Protein AF-A0A7W5AQ35-F1 (afdb_monomer)

Organism: NCBI:txid113559

Structure (mmCIF, N/CA/C/O backbone):
data_AF-A0A7W5AQ35-F1
#
_entry.id   AF-A0A7W5AQ35-F1
#
loop_
_atom_site.group_PDB
_atom_site.id
_atom_site.type_symbol
_atom_site.label_atom_id
_atom_site.label_alt_id
_atom_site.label_comp_id
_atom_site.label_asym_id
_atom_site.label_entity_id
_atom_site.label_seq_id
_atom_site.pdbx_PDB_ins_code
_atom_site.Cartn_x
_atom_site.Cartn_y
_atom_site.Cartn_z
_atom_site.occupancy
_atom_site.B_iso_or_equiv
_atom_site.auth_seq_id
_atom_site.auth_comp_id
_atom_site.auth_asym_id
_atom_site.auth_atom_id
_atom_site.pdbx_PDB_model_num
ATOM 1 N N . MET A 1 1 ? 8.295 12.477 25.149 1.00 49.22 1 MET A N 1
ATOM 2 C CA . MET A 1 1 ? 7.937 11.387 24.212 1.00 49.22 1 MET A CA 1
ATOM 3 C C . MET A 1 1 ? 7.709 11.991 22.835 1.00 49.22 1 MET A C 1
ATOM 5 O O . MET A 1 1 ? 6.957 12.953 22.740 1.00 49.22 1 MET A O 1
ATOM 9 N N . SER A 1 2 ? 8.396 11.498 21.801 1.00 67.25 2 SER A N 1
ATOM 10 C CA . SER A 1 2 ? 8.180 11.946 20.416 1.00 67.25 2 SER A CA 1
ATOM 11 C C . SER A 1 2 ? 6.892 11.323 19.869 1.00 67.25 2 SER A C 1
ATOM 13 O O . SER A 1 2 ? 6.638 10.146 20.120 1.00 67.25 2 SER A O 1
ATOM 15 N N . LYS A 1 3 ? 6.067 12.097 19.156 1.00 55.38 3 LYS A N 1
ATOM 16 C CA . LYS A 1 3 ? 4.852 11.574 18.511 1.00 55.38 3 LYS A CA 1
ATOM 17 C C . LYS A 1 3 ? 5.233 10.702 17.305 1.00 55.38 3 LYS A C 1
ATOM 19 O O . LYS A 1 3 ? 6.177 11.058 16.593 1.00 55.38 3 LYS A O 1
ATOM 24 N N . PRO A 1 4 ? 4.511 9.600 17.036 1.00 62.34 4 PRO A N 1
ATOM 25 C CA . PRO A 1 4 ? 4.739 8.813 15.832 1.00 62.34 4 PRO A CA 1
ATOM 26 C C . PRO A 1 4 ? 4.488 9.674 14.589 1.00 62.34 4 PRO A C 1
ATOM 28 O O . PRO A 1 4 ? 3.499 10.405 14.512 1.00 62.34 4 PRO A O 1
ATOM 31 N N . ARG A 1 5 ? 5.405 9.596 13.621 1.00 67.75 5 ARG A N 1
ATOM 32 C CA . ARG A 1 5 ? 5.212 10.146 12.278 1.00 67.75 5 ARG A CA 1
ATOM 33 C C . ARG A 1 5 ? 4.729 9.021 11.379 1.00 67.75 5 ARG A C 1
ATOM 35 O O . ARG A 1 5 ? 5.434 8.033 11.205 1.00 67.75 5 ARG A O 1
ATOM 42 N N . PHE A 1 6 ? 3.536 9.184 10.826 1.00 70.25 6 PHE A N 1
ATOM 43 C CA . PHE A 1 6 ? 3.045 8.319 9.765 1.00 70.25 6 PHE A CA 1
ATOM 44 C C . PHE A 1 6 ? 3.705 8.747 8.458 1.00 70.25 6 PHE A 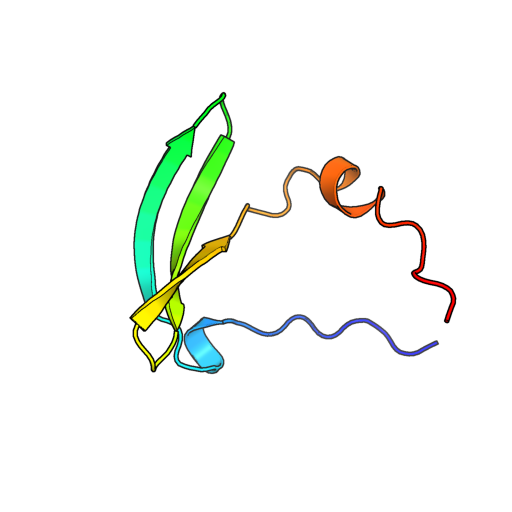C 1
ATOM 46 O O . PHE A 1 6 ? 3.787 9.940 8.167 1.00 70.25 6 PHE A O 1
ATOM 53 N N . VAL A 1 7 ? 4.213 7.776 7.710 1.00 70.44 7 VAL A N 1
ATOM 54 C CA . VAL A 1 7 ? 4.823 7.997 6.400 1.00 70.44 7 VAL A CA 1
ATOM 55 C C . VAL A 1 7 ? 3.970 7.275 5.374 1.00 70.44 7 VAL A C 1
ATOM 57 O O . VAL A 1 7 ? 3.540 6.146 5.607 1.00 70.44 7 VAL A O 1
ATOM 60 N N . ASP A 1 8 ? 3.709 7.948 4.261 1.00 84.19 8 ASP A N 1
ATOM 61 C CA 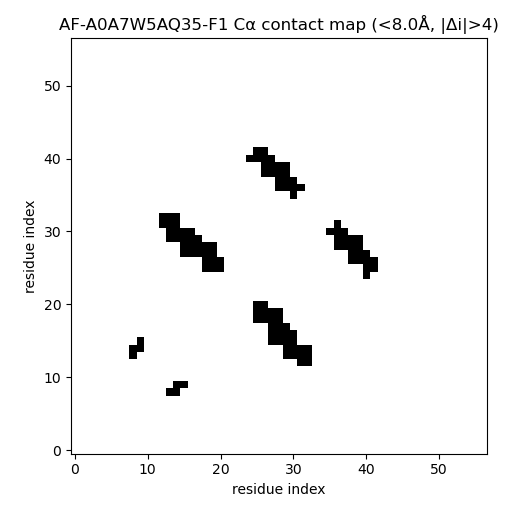. ASP A 1 8 ? 3.032 7.356 3.119 1.00 84.19 8 ASP A CA 1
ATOM 62 C C . ASP A 1 8 ? 4.017 6.482 2.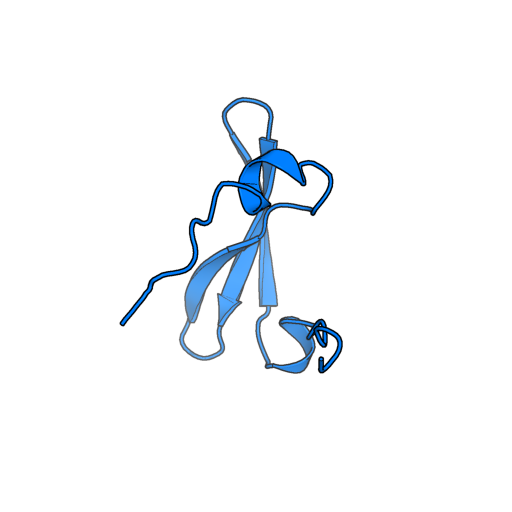333 1.00 84.19 8 ASP A C 1
ATOM 64 O O . ASP A 1 8 ? 5.075 6.955 1.912 1.00 84.19 8 ASP A O 1
ATOM 68 N N . PHE A 1 9 ? 3.676 5.213 2.120 1.00 89.19 9 PHE A N 1
ATOM 69 C CA . PHE A 1 9 ? 4.506 4.297 1.339 1.00 89.19 9 PHE A CA 1
ATOM 70 C C . PHE A 1 9 ? 4.667 4.756 -0.113 1.00 89.19 9 PHE A C 1
ATOM 72 O O . PHE A 1 9 ? 5.735 4.558 -0.689 1.00 89.19 9 PHE A O 1
ATOM 79 N N . GLU A 1 10 ? 3.665 5.423 -0.690 1.00 91.12 10 GLU A N 1
ATOM 80 C CA . GLU A 1 10 ? 3.774 5.958 -2.052 1.00 91.12 10 GLU A CA 1
ATOM 81 C C . GLU A 1 10 ? 4.817 7.079 -2.126 1.00 91.12 10 GLU A C 1
ATOM 83 O O . GLU A 1 10 ? 5.594 7.143 -3.078 1.00 91.12 10 GLU A O 1
ATOM 88 N N . SER A 1 11 ? 4.940 7.889 -1.067 1.00 91.69 11 SER A N 1
ATOM 89 C CA . SER A 1 11 ? 6.004 8.900 -0.957 1.00 91.69 11 SER A CA 1
ATOM 90 C C . SER A 1 11 ? 7.411 8.299 -0.834 1.00 91.69 11 SER A C 1
ATOM 92 O O . SER A 1 11 ? 8.396 8.971 -1.134 1.00 91.69 11 SER A O 1
ATOM 94 N N . LEU A 1 12 ? 7.507 7.026 -0.433 1.00 91.56 12 LEU A N 1
ATOM 95 C CA . LEU A 1 12 ? 8.749 6.249 -0.389 1.00 91.56 12 LEU A CA 1
ATOM 96 C C . LEU A 1 12 ? 9.002 5.455 -1.684 1.00 91.56 12 LEU A C 1
ATOM 98 O O . LEU A 1 12 ? 9.975 4.708 -1.763 1.00 91.56 12 LEU A O 1
ATOM 102 N N . GLY A 1 13 ? 8.147 5.609 -2.699 1.00 94.25 13 GLY A N 1
ATOM 103 C CA . GLY A 1 13 ? 8.284 4.948 -3.997 1.00 94.25 13 GLY A CA 1
ATOM 104 C C . GLY A 1 13 ? 7.572 3.599 -4.112 1.00 94.25 13 GLY A C 1
ATOM 105 O O . GLY A 1 13 ? 7.696 2.949 -5.151 1.00 94.25 13 GLY A O 1
ATOM 106 N N . ALA A 1 14 ? 6.815 3.177 -3.096 1.00 95.50 14 ALA A N 1
ATOM 107 C CA . ALA A 1 14 ? 5.967 1.999 -3.223 1.00 95.50 14 ALA A CA 1
ATOM 108 C C . ALA A 1 14 ? 4.764 2.274 -4.140 1.00 95.50 14 ALA A C 1
ATOM 110 O O . ALA A 1 14 ? 4.305 3.408 -4.277 1.00 95.50 14 ALA A O 1
ATOM 111 N N . LYS A 1 15 ? 4.216 1.224 -4.748 1.00 95.44 15 LYS A N 1
ATOM 112 C CA . LYS A 1 15 ? 3.065 1.307 -5.655 1.00 95.44 15 LYS A CA 1
ATOM 113 C C . LYS A 1 15 ? 1.961 0.371 -5.195 1.00 95.44 15 LYS A C 1
ATOM 115 O O . LYS A 1 15 ? 2.238 -0.767 -4.816 1.00 95.44 15 LYS A O 1
ATOM 120 N N . ARG A 1 16 ? 0.706 0.825 -5.261 1.00 93.38 16 ARG A N 1
ATOM 121 C CA . ARG A 1 16 ? -0.458 -0.060 -5.102 1.00 93.38 16 ARG A CA 1
ATOM 122 C C . ARG A 1 16 ? -0.503 -1.028 -6.282 1.00 93.38 16 ARG A C 1
ATOM 124 O O . ARG A 1 16 ? -0.516 -0.592 -7.430 1.00 93.38 16 ARG A O 1
ATOM 131 N N . TRP A 1 17 ? -0.505 -2.319 -5.982 1.00 92.25 17 TRP A N 1
ATOM 132 C CA . TRP A 1 17 ? -0.526 -3.384 -6.978 1.00 92.25 17 TRP A CA 1
ATOM 133 C C . TRP A 1 17 ? -1.929 -3.961 -7.145 1.00 92.25 17 TRP A C 1
ATOM 135 O O . TRP A 1 17 ? -2.452 -4.001 -8.253 1.00 92.25 17 TRP A O 1
ATOM 145 N N . ASP A 1 18 ? -2.551 -4.364 -6.038 1.00 93.69 18 ASP A N 1
ATOM 146 C CA . ASP A 1 18 ? -3.856 -5.022 -6.046 1.00 93.69 18 ASP A CA 1
ATOM 147 C C . ASP A 1 18 ? -4.615 -4.740 -4.744 1.00 93.69 18 ASP A C 1
ATOM 149 O O . ASP A 1 18 ? -4.021 -4.373 -3.724 1.00 93.69 18 ASP A O 1
ATOM 153 N N . ARG A 1 19 ? -5.935 -4.920 -4.766 1.00 92.06 19 ARG A N 1
ATOM 154 C CA . ARG A 1 19 ? -6.782 -4.895 -3.576 1.00 92.06 19 ARG A CA 1
ATOM 155 C C . ARG A 1 19 ? -7.397 -6.270 -3.392 1.00 92.06 19 ARG A C 1
ATOM 157 O O . ARG A 1 19 ? -8.177 -6.721 -4.224 1.00 92.06 19 ARG A O 1
ATOM 164 N N . GLN A 1 20 ? -7.098 -6.895 -2.262 1.00 91.19 20 GLN A N 1
ATOM 165 C CA . GLN A 1 20 ? -7.550 -8.249 -1.973 1.00 91.19 20 GLN A CA 1
ATOM 166 C C . GLN A 1 20 ? -8.377 -8.309 -0.698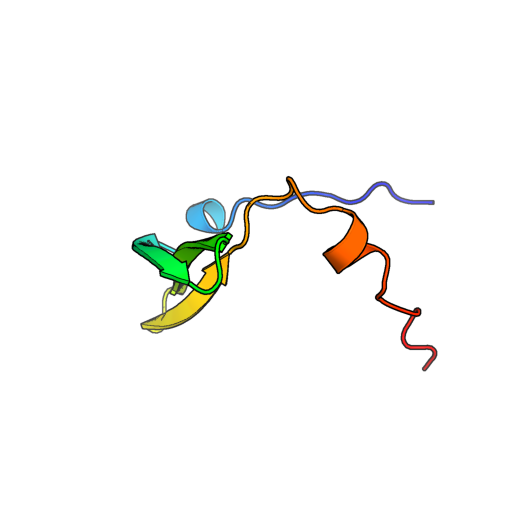 1.00 91.19 20 GLN A C 1
ATOM 168 O O . GLN A 1 20 ? -8.286 -7.447 0.178 1.00 91.19 20 GLN A O 1
ATOM 173 N N . GLN A 1 21 ? -9.182 -9.366 -0.616 1.00 89.94 21 GLN A N 1
ATOM 174 C CA . GLN A 1 21 ? -9.988 -9.696 0.544 1.00 89.94 21 GLN A CA 1
ATOM 175 C C . GLN A 1 21 ? -9.670 -11.124 0.984 1.00 89.94 21 GLN A C 1
ATOM 177 O O . GLN A 1 21 ? -9.708 -12.060 0.187 1.00 89.94 21 GLN A O 1
ATOM 182 N N . THR A 1 22 ? -9.343 -11.326 2.259 1.00 83.06 22 THR A N 1
ATOM 183 C CA . THR A 1 22 ? -9.096 -12.665 2.814 1.00 83.06 22 THR A CA 1
ATOM 184 C C . THR A 1 22 ? -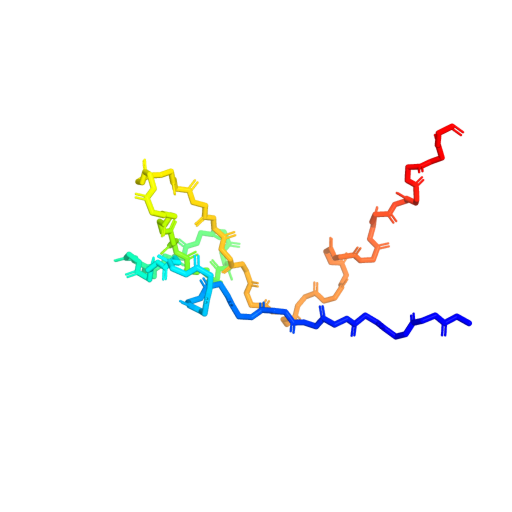9.555 -12.729 4.260 1.00 83.06 22 THR A C 1
ATOM 186 O O . THR A 1 22 ? -9.265 -11.839 5.055 1.00 83.06 22 THR A O 1
ATOM 189 N N . ARG A 1 23 ? -10.277 -13.803 4.614 1.00 82.31 23 ARG A N 1
ATOM 190 C CA . ARG A 1 23 ? -10.802 -14.038 5.976 1.00 82.31 23 ARG A CA 1
ATOM 191 C C . ARG A 1 23 ? -11.620 -12.857 6.530 1.00 82.31 23 ARG A C 1
ATOM 193 O O . ARG A 1 23 ? -11.605 -12.612 7.729 1.00 82.31 23 ARG A O 1
ATOM 200 N N . GLY A 1 24 ? -12.325 -12.138 5.652 1.00 81.94 24 GLY A N 1
ATOM 201 C CA . GLY A 1 24 ? -13.144 -10.975 6.012 1.00 81.94 24 GLY A CA 1
ATOM 202 C C . GLY A 1 24 ? -12.377 -9.655 6.147 1.00 81.94 24 GLY A C 1
ATOM 203 O O . GLY A 1 24 ? -12.984 -8.658 6.524 1.00 81.94 24 GLY A O 1
ATOM 204 N N . PHE A 1 25 ? -11.079 -9.626 5.830 1.00 79.75 25 PHE A N 1
ATOM 205 C CA . PHE A 1 25 ? -10.258 -8.416 5.864 1.00 79.75 25 PHE A CA 1
ATOM 206 C C . PHE A 1 25 ? -9.891 -7.961 4.457 1.00 79.75 25 PHE A C 1
ATOM 208 O O . PHE A 1 25 ? -9.373 -8.753 3.667 1.00 79.75 25 PHE A O 1
ATOM 215 N N . ASP A 1 26 ? -10.111 -6.677 4.185 1.00 86.81 26 ASP A N 1
ATOM 216 C CA . ASP A 1 26 ? -9.644 -6.004 2.977 1.00 86.81 26 ASP A CA 1
ATOM 217 C C . ASP A 1 26 ? -8.248 -5.414 3.215 1.00 86.81 26 ASP A C 1
ATOM 219 O O . ASP A 1 26 ? -8.004 -4.740 4.222 1.00 86.81 26 ASP A O 1
ATOM 223 N N . PHE A 1 27 ? -7.333 -5.624 2.271 1.00 88.50 27 PHE A N 1
ATOM 224 C CA . PHE A 1 27 ? -5.995 -5.039 2.312 1.00 88.50 27 PHE A CA 1
ATOM 225 C C . PHE A 1 27 ? -5.493 -4.665 0.918 1.00 88.50 27 PHE A C 1
ATOM 227 O O . PHE A 1 27 ? -5.935 -5.193 -0.106 1.00 88.50 27 PHE A O 1
ATOM 234 N N . TRP A 1 28 ? -4.546 -3.730 0.893 1.00 91.38 28 TRP A N 1
ATOM 235 C CA . TRP A 1 28 ? -3.800 -3.386 -0.311 1.00 91.38 28 TRP A CA 1
ATOM 236 C C . TRP A 1 28 ? -2.548 -4.246 -0.401 1.00 91.38 28 TRP A C 1
ATOM 238 O O . TRP A 1 28 ? -1.776 -4.300 0.553 1.00 91.38 28 TRP A O 1
ATOM 248 N N . VAL A 1 29 ? -2.316 -4.869 -1.550 1.00 92.75 29 VAL A N 1
ATOM 249 C CA . VAL A 1 29 ? -1.000 -5.390 -1.918 1.00 92.75 29 VAL A CA 1
ATOM 250 C C . VAL A 1 29 ? -0.219 -4.235 -2.528 1.00 92.75 29 VAL A C 1
ATOM 252 O O . VAL A 1 29 ? -0.695 -3.566 -3.450 1.00 92.75 29 VAL A O 1
ATOM 255 N N . MET A 1 30 ? 0.966 -3.973 -1.996 1.00 95.31 30 MET A N 1
ATOM 256 C CA . MET A 1 30 ? 1.880 -2.953 -2.486 1.00 95.31 30 MET A CA 1
ATOM 257 C C . MET A 1 30 ? 3.208 -3.590 -2.882 1.00 95.31 30 MET A C 1
ATOM 259 O O . MET A 1 30 ? 3.603 -4.617 -2.330 1.00 95.31 30 MET A O 1
ATOM 263 N N . ARG A 1 31 ? 3.889 -2.958 -3.837 1.00 97.31 31 ARG A N 1
ATOM 264 C CA . ARG A 1 31 ? 5.257 -3.294 -4.236 1.00 97.31 31 ARG A CA 1
ATOM 265 C C . ARG A 1 31 ? 6.194 -2.151 -3.916 1.00 97.31 31 ARG A C 1
ATOM 267 O O . ARG A 1 31 ? 5.847 -0.998 -4.168 1.00 97.31 31 ARG A O 1
ATOM 274 N N . ASP A 1 32 ? 7.354 -2.462 -3.359 1.00 95.44 32 ASP A N 1
ATOM 275 C CA . ASP A 1 32 ? 8.426 -1.484 -3.194 1.00 95.44 32 ASP A CA 1
ATOM 276 C C . ASP A 1 32 ? 9.175 -1.245 -4.531 1.00 95.44 32 ASP A C 1
ATOM 278 O O . ASP A 1 32 ? 8.875 -1.894 -5.538 1.00 95.44 32 ASP A O 1
ATOM 282 N N . PRO A 1 33 ? 10.140 -0.309 -4.589 1.00 96.69 33 PRO A N 1
ATOM 283 C CA . PRO A 1 33 ? 10.920 -0.055 -5.803 1.00 96.69 33 PRO A CA 1
ATOM 284 C C . PRO A 1 33 ? 11.746 -1.241 -6.329 1.00 96.69 33 PRO A C 1
ATOM 286 O O . PRO A 1 33 ? 12.243 -1.167 -7.452 1.00 96.69 33 PRO A O 1
ATOM 289 N N . TRP A 1 34 ? 11.911 -2.303 -5.539 1.00 96.31 34 TRP A N 1
ATOM 290 C CA . TRP A 1 34 ? 12.615 -3.536 -5.897 1.00 96.31 34 TRP A CA 1
ATOM 291 C C . TRP A 1 34 ? 11.651 -4.699 -6.175 1.00 96.31 34 TRP A C 1
ATOM 293 O O . TRP A 1 34 ? 12.081 -5.850 -6.207 1.00 96.31 34 TRP A O 1
ATOM 303 N N . ASP A 1 35 ? 10.364 -4.401 -6.383 1.00 93.75 35 ASP A N 1
ATOM 304 C CA . ASP A 1 35 ? 9.289 -5.366 -6.628 1.00 93.75 35 ASP A CA 1
ATOM 305 C C . ASP A 1 35 ? 9.053 -6.367 -5.477 1.00 93.75 35 ASP A C 1
ATOM 307 O O . ASP A 1 35 ? 8.401 -7.395 -5.672 1.00 93.75 35 ASP A O 1
ATOM 311 N N . ASN A 1 36 ? 9.499 -6.062 -4.251 1.00 95.44 36 ASN A N 1
ATOM 312 C CA . ASN A 1 36 ? 9.102 -6.852 -3.086 1.00 95.44 36 ASN A CA 1
ATOM 313 C C . ASN A 1 36 ? 7.638 -6.569 -2.740 1.00 95.44 36 ASN A C 1
ATOM 315 O O . ASN A 1 36 ? 7.223 -5.411 -2.644 1.00 95.44 36 ASN A O 1
ATOM 319 N N . GLU A 1 37 ? 6.867 -7.627 -2.496 1.00 94.56 37 GLU A N 1
ATOM 320 C CA . GLU A 1 37 ? 5.441 -7.531 -2.185 1.00 94.56 37 GLU A CA 1
ATOM 321 C C . GLU A 1 37 ? 5.179 -7.482 -0.677 1.00 94.56 37 GLU A C 1
ATOM 323 O O . GLU A 1 37 ? 5.710 -8.275 0.103 1.00 94.56 37 GLU A O 1
ATO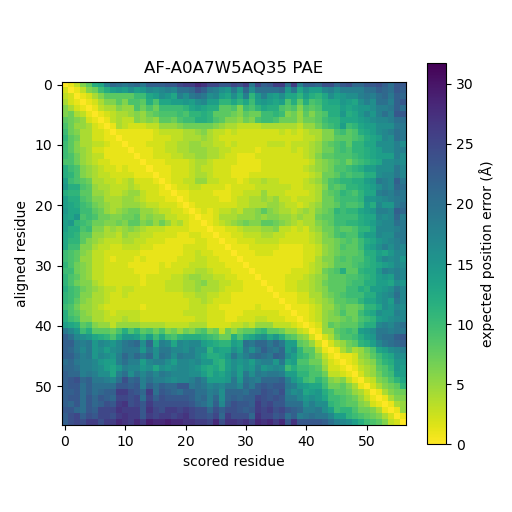M 328 N N . PHE A 1 38 ? 4.302 -6.568 -0.263 1.00 92.69 38 PHE A N 1
ATOM 329 C CA . PHE A 1 38 ? 3.815 -6.479 1.110 1.00 92.69 38 PHE A CA 1
ATOM 330 C C . PHE A 1 38 ? 2.338 -6.080 1.160 1.00 92.69 38 PHE A C 1
ATOM 332 O O . PHE A 1 38 ? 1.806 -5.455 0.245 1.00 92.69 38 PHE A O 1
ATOM 339 N N . CYS A 1 39 ? 1.660 -6.448 2.249 1.00 90.50 39 CYS A N 1
ATOM 340 C CA . CYS A 1 39 ? 0.238 -6.171 2.450 1.00 90.50 39 CYS A CA 1
ATOM 341 C C . CYS A 1 39 ? 0.040 -5.049 3.476 1.00 90.50 39 CYS A C 1
ATOM 343 O O . CYS A 1 39 ? 0.582 -5.111 4.581 1.00 90.50 39 CYS A O 1
ATOM 345 N N . VAL A 1 40 ? -0.783 -4.056 3.142 1.00 86.38 40 VAL A N 1
ATOM 346 C CA . VAL A 1 40 ? -1.181 -2.966 4.038 1.00 86.38 40 VAL A CA 1
ATOM 347 C C . VAL A 1 40 ? -2.645 -3.137 4.424 1.00 86.38 40 VAL A C 1
ATOM 349 O O . VAL A 1 40 ? -3.555 -2.929 3.618 1.00 86.38 40 VAL A O 1
ATOM 352 N N . LEU A 1 41 ? -2.863 -3.502 5.686 1.00 83.00 41 LEU A N 1
ATOM 353 C CA . LEU A 1 41 ? -4.178 -3.505 6.323 1.00 83.00 41 LEU A CA 1
ATOM 354 C C . LEU A 1 41 ? -4.574 -2.068 6.678 1.00 83.00 41 LEU A C 1
ATOM 356 O O . LEU A 1 41 ? -3.785 -1.328 7.268 1.00 83.00 41 LEU A O 1
ATOM 360 N N . GLN A 1 42 ? -5.800 -1.669 6.337 1.00 69.25 42 GLN A N 1
ATOM 361 C CA . GLN A 1 42 ? -6.332 -0.384 6.786 1.00 69.25 42 GLN A CA 1
ATOM 362 C C . GLN A 1 42 ? -6.531 -0.414 8.310 1.00 69.25 42 GLN A C 1
ATOM 364 O O . GLN A 1 42 ? -7.004 -1.402 8.868 1.00 69.25 42 GLN A O 1
ATOM 369 N N . THR A 1 43 ? -6.158 0.672 8.988 1.00 62.97 43 THR A N 1
ATOM 370 C CA . THR A 1 43 ? -6.056 0.837 10.454 1.00 62.97 43 THR A CA 1
ATOM 371 C C . THR A 1 43 ? -7.385 0.794 11.223 1.00 62.97 43 THR A C 1
ATOM 373 O O . THR A 1 43 ? -7.455 1.257 12.358 1.00 62.97 43 THR A O 1
ATOM 376 N N . VAL A 1 44 ? -8.440 0.207 10.658 1.00 57.16 44 VAL A N 1
ATOM 377 C CA . VAL A 1 44 ? -9.742 0.044 11.327 1.00 57.16 44 VAL A CA 1
ATOM 378 C C . VAL A 1 44 ? -9.728 -1.014 12.440 1.00 57.16 44 VAL A C 1
ATOM 380 O O . VAL A 1 44 ? -10.731 -1.173 13.123 1.00 57.16 44 VAL A O 1
ATOM 383 N N . PHE A 1 45 ? -8.592 -1.689 12.651 1.00 61.22 45 PHE A N 1
ATOM 384 C CA . PHE A 1 45 ? -8.412 -2.750 13.649 1.00 61.22 45 PHE A CA 1
ATOM 385 C C . PHE A 1 45 ? -7.237 -2.441 14.600 1.00 61.22 45 PHE A C 1
ATOM 387 O O . PHE A 1 45 ? -6.200 -3.117 14.548 1.00 61.22 45 PHE A O 1
ATOM 394 N N . PRO A 1 46 ? -7.327 -1.384 15.433 1.00 56.97 46 PRO A N 1
ATOM 395 C CA . PRO A 1 46 ? -6.285 -1.033 16.404 1.00 56.97 46 PRO A CA 1
ATOM 396 C C . PRO A 1 46 ? -5.900 -2.202 17.332 1.00 56.97 46 PRO A C 1
ATOM 398 O O . PRO A 1 46 ? -4.737 -2.325 17.711 1.00 56.97 46 PRO A O 1
ATOM 401 N N . GLU A 1 47 ? -6.808 -3.142 17.596 1.00 59.62 47 GLU A N 1
ATOM 402 C CA . GLU A 1 47 ? -6.569 -4.352 1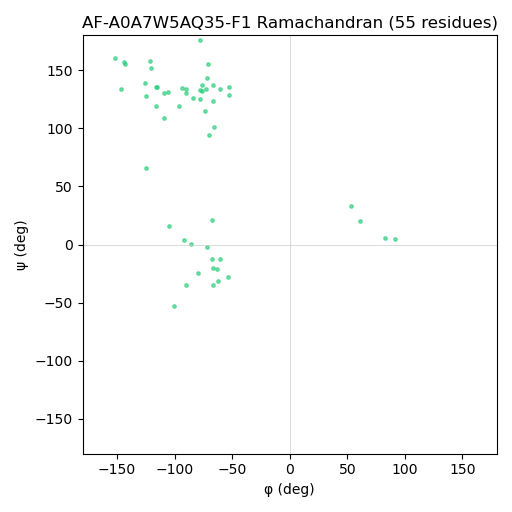8.390 1.00 59.62 47 GLU A CA 1
ATOM 403 C C . GLU A 1 47 ? -5.537 -5.325 17.787 1.00 59.62 47 GLU A C 1
ATOM 405 O O . GLU A 1 47 ? -4.959 -6.143 18.511 1.00 59.62 47 GLU A O 1
ATOM 410 N N . LEU A 1 48 ? -5.281 -5.248 16.475 1.00 57.88 48 LEU A N 1
ATOM 411 C CA . LEU A 1 48 ? -4.216 -6.011 15.815 1.00 57.88 48 LEU A CA 1
ATOM 412 C C . LEU A 1 48 ? -2.839 -5.359 16.009 1.00 57.88 48 LEU A C 1
ATOM 414 O O . LEU A 1 48 ? -1.820 -6.049 15.959 1.00 57.88 48 LEU A O 1
ATOM 418 N N . LEU A 1 49 ? -2.804 -4.047 16.258 1.00 58.59 49 LEU A N 1
ATOM 419 C CA . LEU A 1 49 ? -1.585 -3.274 16.504 1.00 58.59 49 LEU A CA 1
ATOM 420 C C . LEU A 1 49 ? -1.220 -3.239 17.997 1.00 58.59 49 LEU A C 1
ATOM 422 O O . LEU A 1 49 ? -0.039 -3.334 18.333 1.00 58.59 49 LEU A O 1
ATOM 426 N N . ASP A 1 50 ? -2.219 -3.210 18.885 1.00 56.00 50 ASP A N 1
ATOM 427 C CA . ASP A 1 50 ? -2.058 -3.145 20.348 1.00 56.00 50 ASP A CA 1
ATOM 428 C C . ASP A 1 50 ? -1.444 -4.409 20.977 1.00 56.00 50 ASP A C 1
ATOM 430 O O . ASP A 1 50 ? -1.006 -4.394 22.128 1.00 56.00 50 ASP A O 1
ATOM 434 N N . LYS A 1 51 ? -1.352 -5.520 20.233 1.00 56.84 51 LYS A N 1
ATOM 435 C CA . LYS A 1 51 ? -0.709 -6.756 20.718 1.00 56.84 51 LYS A CA 1
ATOM 436 C C . LYS A 1 51 ? 0.804 -6.808 20.514 1.00 56.84 51 LYS A C 1
ATOM 438 O O . LYS A 1 51 ? 1.426 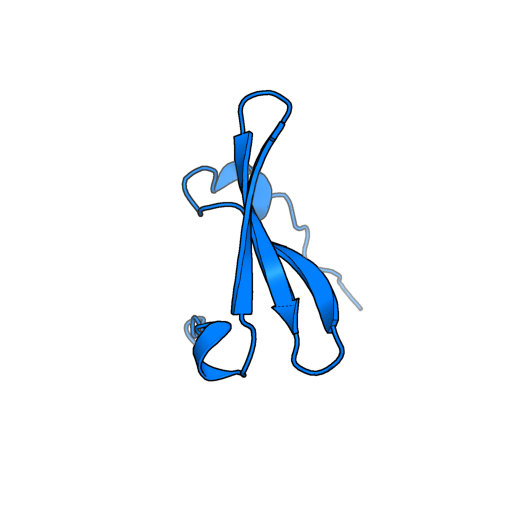-7.795 20.918 1.00 56.84 51 LYS A O 1
ATOM 443 N N . ARG A 1 52 ? 1.433 -5.775 19.940 1.00 54.41 52 ARG A N 1
ATOM 444 C CA . ARG A 1 52 ? 2.898 -5.671 19.970 1.00 54.41 52 ARG A CA 1
ATOM 445 C C . ARG A 1 52 ? 3.344 -5.359 21.397 1.00 54.41 52 ARG A C 1
ATOM 447 O O . ARG A 1 52 ? 3.423 -4.201 21.795 1.00 54.41 52 ARG A O 1
ATOM 454 N N . LYS A 1 53 ? 3.677 -6.406 22.164 1.00 59.41 53 LYS A N 1
ATOM 455 C CA . LYS A 1 53 ? 4.568 -6.236 23.317 1.00 59.41 53 LYS A CA 1
ATOM 456 C C . LYS A 1 53 ? 5.825 -5.518 22.814 1.00 59.41 53 LYS A C 1
ATOM 458 O O . LYS A 1 53 ? 6.313 -5.892 21.742 1.00 59.41 53 LYS A O 1
ATOM 463 N N . PRO A 1 54 ? 6.335 -4.505 23.531 1.00 57.34 54 PRO A N 1
ATOM 464 C CA . PRO A 1 54 ? 7.626 -3.933 23.190 1.00 57.34 54 PRO A CA 1
ATOM 465 C C . PRO A 1 54 ? 8.635 -5.080 23.115 1.00 57.34 54 PRO A C 1
ATOM 467 O O . PRO A 1 54 ? 8.687 -5.927 24.011 1.00 57.34 54 PRO A O 1
ATOM 470 N N . ILE A 1 55 ? 9.369 -5.149 22.006 1.00 62.16 55 ILE A N 1
ATOM 471 C CA . ILE A 1 55 ? 10.585 -5.952 21.951 1.00 62.16 55 ILE A CA 1
ATOM 472 C C . ILE A 1 55 ? 11.522 -5.243 22.924 1.00 62.16 55 ILE A C 1
ATOM 474 O O . ILE A 1 55 ? 12.005 -4.153 22.630 1.00 62.16 55 ILE A O 1
ATOM 478 N N . ASN A 1 56 ? 11.649 -5.788 24.130 1.00 51.44 56 ASN A N 1
ATOM 479 C CA . ASN A 1 56 ? 12.742 -5.416 25.009 1.00 51.44 56 ASN A CA 1
ATOM 480 C C . ASN A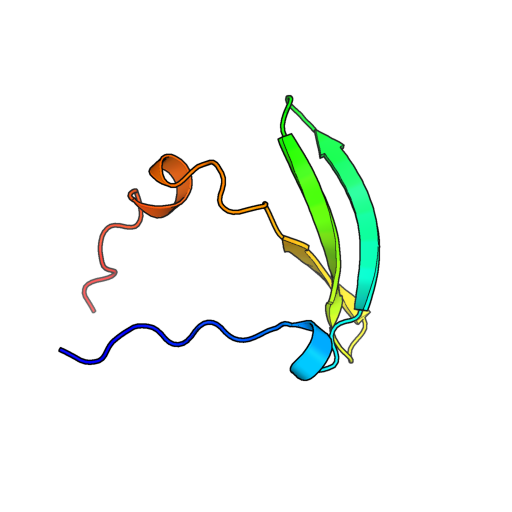 1 56 ? 13.989 -6.084 24.422 1.00 51.44 56 ASN A C 1
ATOM 482 O O . ASN A 1 56 ? 14.021 -7.316 24.359 1.00 51.44 56 ASN A O 1
ATOM 486 N N . ASP A 1 57 ? 14.937 -5.269 23.956 1.00 51.22 57 ASP A N 1
ATOM 487 C CA . ASP A 1 57 ? 16.339 -5.674 23.783 1.00 51.22 57 ASP A CA 1
ATOM 488 C C . ASP A 1 57 ? 16.965 -6.027 25.144 1.00 51.22 57 ASP A C 1
ATOM 490 O O . ASP A 1 57 ? 16.627 -5.348 26.149 1.00 51.22 57 ASP A O 1
#

Sequence (57 aa):
MSKPRFVDFESLGAKRWDRQQTRGFDFWVMRDPWDNEFCVLQTVFPELLDKRKPIND

Secondary structure (DSSP, 8-state):
-PPPPP--TGGGT-EEEEEEEETTEEEEEEE-TT--EEEEE-SS-HHHHTT------

Solvent-accessible surface area (backbone atoms only — not comparable to full-atom values): 3853 Å² total; per-residue (Å²): 134,84,77,87,80,87,76,60,56,58,84,74,53,29,41,86,73,49,79,51,75,57,98,92,42,65,30,37,35,31,27,42,86,84,68,50,78,48,78,48,68,66,82,89,51,59,76,75,60,70,66,64,68,80,84,78,129

pLDDT: mean 78.32, std 16.12, range [49.22, 97.31]

Foldseek 3Di:
DDDDDDDDQVVQVKDFDDWDDDPRFIWTWIAHPVRDTDIGGDCPCVVVVVPPDPPDD

Radius of gyration: 13.81 Å; Cα contacts (8 Å, |Δi|>4): 57; chains: 1; bounding box: 30×26×32 Å

Nearest PDB structures (foldseek):
  8stb-assembly2_A  TM=7.887E-01  e=1.838E+00  Streptomyces sp.
  3nix-assembly6_F  TM=7.794E-01  e=2.221E+00  Cytophaga hutchinsonii ATCC 33406
  7n6g-assembly1_6N  TM=6.087E-01  e=2.520E+00  Chlamydomonas reinhardtii
  7qep-assembly1_S4  TM=6.184E-01  e=3.045E+00  Encephalitozoon cuniculi GB-M1
  4r9w-assembly1_B-2  TM=3.726E-01  e=6.915E+00  Homo sapiens

InterPro domains:
  IPR029068 Glyoxalase/Bleomycin resistance protein/Dihydroxybiphenyl dioxygenase [G3DSA:3.10.180.10] (7-48)
  IPR041581 Glyoxalase-like domain, group 6 [PF18029] (10-41)

Mean predicted aligned error: 9.25 Å